Protein AF-A0A5Q0SML1-F1 (afdb_monomer_lite)

Structure (mmCIF, N/CA/C/O backbone):
data_AF-A0A5Q0SML1-F1
#
_entry.id   AF-A0A5Q0SML1-F1
#
loop_
_atom_site.group_PDB
_atom_site.id
_atom_site.type_symbol
_atom_site.label_atom_id
_atom_site.label_alt_id
_atom_site.label_comp_id
_atom_site.label_asym_id
_atom_site.label_entity_id
_atom_site.label_seq_id
_atom_site.pdbx_PDB_ins_code
_atom_site.Cartn_x
_atom_site.Cartn_y
_atom_site.Cartn_z
_atom_site.occupancy
_atom_site.B_iso_or_equiv
_atom_site.auth_seq_id
_atom_site.auth_comp_id
_atom_site.auth_asym_id
_atom_site.auth_atom_id
_atom_site.pdbx_PDB_model_num
ATOM 1 N N . MET A 1 1 ? -5.906 -7.314 19.105 1.00 57.91 1 MET A N 1
ATOM 2 C CA . MET A 1 1 ? -4.827 -7.014 18.139 1.00 57.91 1 MET A CA 1
ATOM 3 C C . MET A 1 1 ? -5.177 -5.725 17.417 1.00 57.91 1 MET A C 1
ATOM 5 O O . MET A 1 1 ? -6.292 -5.623 16.911 1.00 57.91 1 MET A O 1
ATOM 9 N N . ASN A 1 2 ? -4.273 -4.746 17.407 1.00 82.19 2 ASN A N 1
ATOM 10 C CA . ASN A 1 2 ? -4.518 -3.433 16.804 1.00 82.19 2 ASN A CA 1
ATOM 11 C C . ASN A 1 2 ? -4.403 -3.547 15.276 1.00 82.19 2 ASN A C 1
ATOM 13 O O . ASN A 1 2 ? -3.321 -3.402 14.715 1.00 82.19 2 ASN A O 1
ATOM 17 N N . ILE A 1 3 ? -5.519 -3.871 14.611 1.00 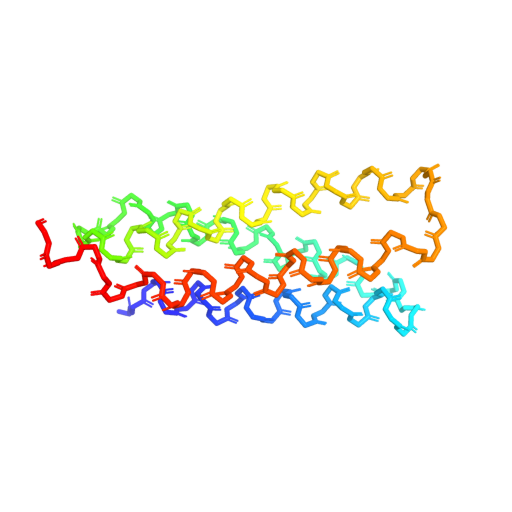82.00 3 ILE A N 1
ATOM 18 C CA . ILE A 1 3 ? -5.598 -4.112 13.155 1.00 82.00 3 ILE A CA 1
ATOM 19 C C . ILE A 1 3 ? -5.060 -2.919 12.353 1.00 82.00 3 ILE A C 1
ATOM 21 O O . ILE A 1 3 ? -4.392 -3.112 11.340 1.00 82.00 3 ILE A O 1
ATOM 25 N N . TRP A 1 4 ? -5.295 -1.694 12.827 1.00 77.94 4 TRP A N 1
ATOM 26 C CA . TRP A 1 4 ? -4.781 -0.477 12.198 1.00 77.94 4 TRP A CA 1
ATOM 27 C C . TRP A 1 4 ? -3.248 -0.403 12.209 1.00 77.94 4 TRP A C 1
ATOM 29 O O . TRP A 1 4 ? -2.651 0.007 11.216 1.00 77.94 4 TRP A O 1
ATOM 39 N N . LEU A 1 5 ? -2.607 -0.868 13.286 1.00 82.75 5 LEU A N 1
ATOM 40 C CA . LEU A 1 5 ? -1.152 -0.868 13.435 1.00 82.75 5 LEU A CA 1
ATOM 41 C C . LEU A 1 5 ? -0.510 -1.932 12.535 1.00 82.75 5 LEU A C 1
ATOM 43 O O . LEU A 1 5 ? 0.484 -1.663 11.864 1.00 82.75 5 LEU A O 1
ATOM 47 N N . ALA A 1 6 ? -1.129 -3.115 12.452 1.00 83.38 6 ALA A N 1
ATOM 48 C CA . ALA A 1 6 ? -0.727 -4.153 11.503 1.00 83.38 6 ALA A CA 1
ATOM 49 C C . ALA A 1 6 ? -0.858 -3.665 10.048 1.00 83.38 6 ALA A C 1
ATOM 51 O O . ALA A 1 6 ? 0.056 -3.853 9.248 1.00 83.38 6 ALA A O 1
ATOM 52 N N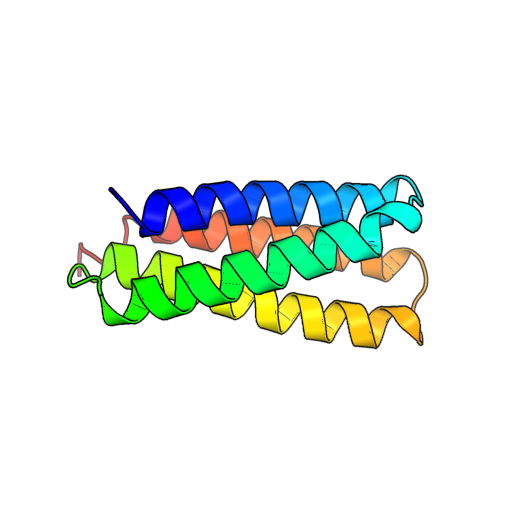 . GLY A 1 7 ? -1.955 -2.971 9.722 1.00 84.12 7 GLY A N 1
ATOM 53 C CA . GLY A 1 7 ? -2.153 -2.348 8.414 1.00 84.12 7 GLY A CA 1
ATOM 54 C C . GLY A 1 7 ? -1.082 -1.302 8.089 1.00 84.12 7 GLY A C 1
ATOM 55 O O . GLY A 1 7 ? -0.523 -1.321 6.997 1.00 84.12 7 GLY A O 1
ATOM 56 N N . ALA A 1 8 ? -0.740 -0.425 9.036 1.00 81.50 8 ALA A N 1
ATOM 57 C CA . ALA A 1 8 ? 0.329 0.557 8.855 1.00 81.50 8 ALA A CA 1
ATOM 58 C C . ALA A 1 8 ? 1.702 -0.105 8.626 1.00 81.50 8 ALA A C 1
ATOM 60 O O . ALA A 1 8 ? 2.425 0.283 7.710 1.00 81.50 8 ALA A O 1
ATOM 61 N N . GLY A 1 9 ? 2.038 -1.147 9.395 1.00 84.56 9 GLY A N 1
ATOM 62 C CA . GLY A 1 9 ? 3.289 -1.891 9.221 1.00 84.56 9 GLY A CA 1
ATOM 63 C C . GLY A 1 9 ? 3.402 -2.555 7.845 1.00 84.56 9 GLY A C 1
ATOM 64 O O . GLY A 1 9 ? 4.417 -2.415 7.162 1.00 84.56 9 GLY A O 1
ATOM 65 N N . ILE A 1 10 ? 2.336 -3.218 7.389 1.00 86.88 10 ILE A N 1
ATOM 66 C CA . ILE A 1 10 ? 2.303 -3.842 6.059 1.00 86.88 10 ILE A CA 1
ATOM 67 C C . ILE A 1 10 ? 2.361 -2.774 4.950 1.00 86.88 10 ILE A C 1
ATOM 69 O O . ILE A 1 10 ? 3.009 -2.995 3.930 1.00 86.88 10 ILE A O 1
ATOM 73 N N . ALA A 1 11 ? 1.771 -1.589 5.143 1.00 83.06 11 ALA A N 1
ATOM 74 C CA . ALA A 1 11 ? 1.859 -0.483 4.183 1.00 83.06 11 ALA A CA 1
ATOM 75 C C . ALA A 1 11 ? 3.291 0.061 4.008 1.00 83.06 11 ALA A C 1
ATOM 77 O O . ALA A 1 11 ? 3.690 0.433 2.897 1.00 83.06 11 ALA A O 1
ATOM 78 N N . ILE A 1 12 ? 4.089 0.066 5.080 1.00 84.44 12 ILE A N 1
ATOM 79 C CA . ILE A 1 12 ? 5.516 0.413 5.017 1.00 84.44 12 ILE A CA 1
ATOM 80 C C . ILE A 1 12 ? 6.273 -0.634 4.194 1.00 84.44 12 ILE A C 1
ATOM 82 O O . ILE A 1 12 ? 6.993 -0.267 3.264 1.00 84.44 12 ILE A O 1
ATOM 86 N N . LEU A 1 13 ? 6.058 -1.926 4.469 1.00 85.94 13 LEU A N 1
ATOM 87 C CA . LEU A 1 13 ? 6.654 -3.020 3.690 1.00 85.94 13 LEU A CA 1
ATOM 88 C C . LEU A 1 13 ? 6.258 -2.944 2.211 1.00 85.94 13 LEU A C 1
ATOM 90 O O . LEU A 1 13 ? 7.118 -3.041 1.339 1.00 85.94 13 LEU A O 1
ATOM 94 N N . GLN A 1 14 ? 4.980 -2.687 1.925 1.00 86.25 14 GLN A N 1
ATOM 95 C CA . GLN A 1 14 ? 4.479 -2.493 0.567 1.00 86.25 14 GLN A CA 1
ATOM 96 C C . GLN A 1 14 ? 5.244 -1.376 -0.149 1.00 86.25 14 GLN A C 1
ATOM 98 O O . GLN A 1 14 ? 5.672 -1.541 -1.290 1.00 86.25 14 GLN A O 1
ATOM 103 N N . THR A 1 15 ? 5.457 -0.244 0.525 1.00 83.12 15 THR A N 1
ATOM 104 C CA . THR A 1 15 ? 6.179 0.900 -0.046 1.00 83.12 15 THR A CA 1
ATOM 105 C C . THR A 1 15 ? 7.657 0.587 -0.276 1.00 83.12 15 THR A C 1
ATOM 107 O O . THR A 1 15 ? 8.183 0.915 -1.338 1.00 83.12 15 THR A O 1
ATOM 110 N N . LEU A 1 16 ? 8.315 -0.089 0.669 1.00 84.00 16 LEU A N 1
ATOM 111 C CA . LEU A 1 16 ? 9.706 -0.528 0.535 1.00 84.00 16 LEU A CA 1
ATOM 112 C C . LEU A 1 16 ? 9.895 -1.453 -0.671 1.00 84.00 16 LEU A C 1
ATOM 114 O O . LEU A 1 16 ? 10.767 -1.200 -1.496 1.00 84.00 16 LEU A O 1
ATOM 118 N N . ILE A 1 17 ? 9.049 -2.476 -0.814 1.00 85.31 17 ILE A N 1
ATOM 119 C CA . ILE A 1 17 ? 9.121 -3.417 -1.940 1.00 85.31 17 ILE A CA 1
ATOM 120 C C . ILE A 1 17 ? 8.889 -2.682 -3.267 1.00 85.31 17 ILE A C 1
ATOM 122 O O . ILE A 1 17 ? 9.634 -2.894 -4.222 1.00 85.31 17 ILE A O 1
ATOM 126 N N . GLY A 1 18 ? 7.900 -1.782 -3.321 1.00 81.75 18 GLY A N 1
ATOM 127 C CA . GLY A 1 18 ? 7.624 -0.979 -4.517 1.00 81.75 18 GLY A CA 1
ATOM 128 C C . GLY A 1 18 ? 8.816 -0.111 -4.921 1.00 81.75 18 GLY A C 1
ATOM 129 O O . GLY A 1 18 ? 9.179 -0.065 -6.094 1.00 81.75 18 GLY A O 1
ATOM 130 N N . ASN A 1 19 ? 9.480 0.512 -3.946 1.00 80.38 19 ASN A N 1
ATOM 131 C CA . ASN A 1 19 ? 10.706 1.265 -4.191 1.00 80.38 19 ASN A CA 1
ATOM 132 C C . ASN A 1 19 ? 11.827 0.359 -4.710 1.00 80.38 19 ASN A C 1
ATOM 134 O O . ASN A 1 19 ? 12.504 0.734 -5.662 1.00 80.38 19 ASN A O 1
ATOM 138 N N . ILE A 1 20 ? 12.008 -0.838 -4.142 1.00 79.88 20 ILE A N 1
ATOM 139 C CA . ILE A 1 20 ? 13.051 -1.767 -4.595 1.00 79.88 20 ILE A CA 1
ATOM 140 C C . ILE A 1 20 ? 12.856 -2.135 -6.070 1.00 79.88 20 ILE A C 1
ATOM 142 O O . ILE A 1 20 ? 13.804 -2.057 -6.847 1.00 79.88 20 ILE A O 1
ATOM 146 N N . ILE A 1 21 ? 11.625 -2.471 -6.468 1.00 80.31 21 ILE A N 1
ATOM 147 C CA . ILE A 1 21 ? 11.296 -2.828 -7.856 1.00 80.31 21 ILE A CA 1
ATOM 148 C C . ILE A 1 21 ? 11.686 -1.700 -8.812 1.00 80.31 21 ILE A C 1
ATOM 150 O O . ILE A 1 21 ? 12.313 -1.956 -9.837 1.00 80.31 21 ILE A O 1
ATOM 154 N N . VAL A 1 22 ? 11.332 -0.464 -8.458 1.00 75.56 22 VAL A N 1
ATOM 155 C CA . VAL A 1 22 ? 11.517 0.707 -9.317 1.00 75.56 22 VAL A CA 1
ATOM 156 C C . VAL A 1 22 ? 12.980 1.162 -9.365 1.00 75.56 22 VAL A C 1
ATOM 158 O O . VAL A 1 22 ? 13.498 1.423 -10.446 1.00 75.56 22 VAL A O 1
ATOM 161 N N . PHE A 1 23 ? 13.665 1.258 -8.223 1.00 76.69 23 PHE A N 1
ATOM 162 C CA . PHE A 1 23 ? 15.027 1.804 -8.153 1.00 76.69 23 PHE A CA 1
ATOM 163 C C . PHE A 1 23 ? 16.121 0.796 -8.488 1.00 76.69 23 PHE A C 1
ATOM 165 O O . PHE A 1 23 ? 17.128 1.168 -9.083 1.00 76.69 23 PH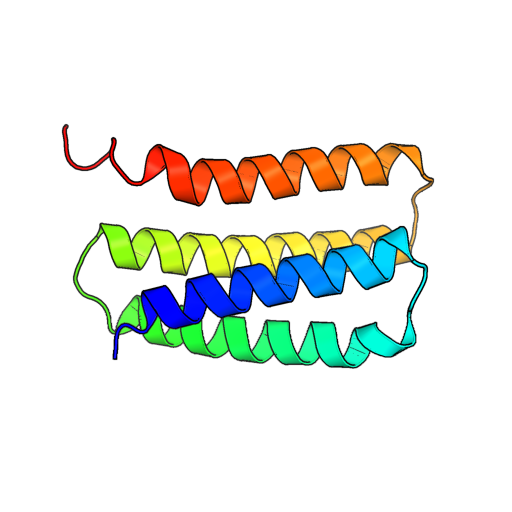E A O 1
ATOM 172 N N . TYR A 1 24 ? 15.942 -0.465 -8.096 1.00 78.25 24 TYR A N 1
ATOM 173 C CA . TYR A 1 24 ? 16.936 -1.517 -8.313 1.00 78.25 24 TYR A CA 1
ATOM 174 C C . TYR A 1 24 ? 16.602 -2.388 -9.527 1.00 78.25 24 TYR A C 1
ATOM 176 O O . TYR A 1 24 ? 17.270 -3.394 -9.751 1.00 78.25 24 TYR A O 1
ATOM 184 N N . ASN A 1 25 ? 15.580 -2.004 -10.305 1.00 77.62 25 ASN A N 1
ATOM 185 C CA . ASN A 1 25 ? 15.106 -2.708 -11.495 1.00 77.62 25 ASN A CA 1
ATOM 186 C C . ASN A 1 25 ? 14.962 -4.220 -11.257 1.00 77.62 25 ASN A C 1
ATOM 188 O O . ASN A 1 25 ? 15.574 -5.042 -11.941 1.00 77.62 25 ASN A O 1
ATOM 192 N N . TYR A 1 26 ? 14.178 -4.580 -10.238 1.00 82.44 26 TYR A N 1
ATOM 193 C CA . TYR A 1 26 ? 14.041 -5.959 -9.764 1.00 82.44 26 TYR A CA 1
ATOM 194 C C . TYR A 1 26 ? 12.619 -6.497 -10.026 1.00 82.44 26 TYR A C 1
ATOM 196 O O . TYR A 1 26 ? 11.824 -6.660 -9.094 1.00 82.44 26 TYR A O 1
ATOM 204 N N . PRO A 1 27 ? 12.247 -6.753 -11.298 1.00 80.25 27 PRO A N 1
ATOM 205 C CA . PRO A 1 27 ? 10.868 -7.047 -11.697 1.00 80.25 27 PRO A CA 1
ATOM 206 C C . PRO A 1 27 ? 10.332 -8.374 -11.146 1.00 80.25 27 PRO A C 1
ATOM 208 O O . PRO A 1 27 ? 9.121 -8.546 -11.037 1.00 80.25 27 PRO A O 1
ATOM 211 N N . SER A 1 28 ? 11.202 -9.302 -10.739 1.00 83.75 28 SER A N 1
ATOM 212 C CA . SER A 1 28 ? 10.806 -10.576 -10.121 1.00 83.75 28 SER A CA 1
ATOM 213 C C . SER A 1 28 ? 10.047 -10.401 -8.798 1.00 83.75 28 SER A C 1
ATOM 215 O O . SER A 1 28 ? 9.256 -11.267 -8.427 1.00 83.75 28 SER A O 1
ATOM 217 N N . LEU A 1 29 ? 10.211 -9.263 -8.110 1.00 87.50 29 LEU A N 1
ATOM 218 C CA . LEU A 1 29 ? 9.467 -8.937 -6.888 1.00 87.50 29 LEU A CA 1
ATOM 219 C C . LEU A 1 29 ? 8.061 -8.379 -7.159 1.00 87.50 29 LEU A C 1
ATOM 221 O O . LEU A 1 29 ? 7.296 -8.196 -6.213 1.00 87.50 29 LEU A O 1
ATOM 225 N N . LEU A 1 30 ? 7.686 -8.131 -8.420 1.00 83.81 30 LEU A N 1
ATOM 226 C CA . LEU A 1 30 ? 6.387 -7.550 -8.772 1.00 83.81 30 LEU A CA 1
ATOM 227 C C . LEU A 1 30 ? 5.217 -8.418 -8.295 1.00 83.81 30 LEU A C 1
ATOM 229 O O . LEU A 1 30 ? 4.257 -7.893 -7.735 1.00 83.81 30 LEU A O 1
ATOM 233 N N . LEU A 1 31 ? 5.314 -9.742 -8.451 1.00 84.00 31 LEU A N 1
ATOM 234 C CA . LEU A 1 31 ? 4.270 -10.661 -7.988 1.00 84.00 31 LEU A CA 1
ATOM 235 C C . LEU A 1 31 ? 4.091 -10.576 -6.467 1.00 84.00 31 LEU A C 1
ATOM 237 O O . LEU A 1 31 ? 2.966 -10.469 -5.980 1.00 84.00 31 LEU A O 1
ATOM 241 N N . LEU A 1 32 ? 5.200 -10.558 -5.720 1.00 88.38 32 LEU A N 1
ATOM 242 C CA . LEU A 1 32 ? 5.181 -10.398 -4.266 1.00 88.38 32 LEU A CA 1
ATOM 243 C C . LEU A 1 32 ? 4.564 -9.051 -3.868 1.00 88.38 32 LEU A C 1
ATOM 245 O O . LEU A 1 32 ? 3.729 -8.997 -2.970 1.00 88.38 32 LEU A O 1
ATOM 249 N N . HIS A 1 33 ? 4.928 -7.974 -4.562 1.00 88.19 33 HIS A N 1
ATOM 250 C CA . HIS A 1 33 ? 4.389 -6.639 -4.321 1.00 88.19 33 HIS A CA 1
ATOM 251 C C . HIS A 1 33 ? 2.875 -6.564 -4.541 1.00 88.19 33 HIS A C 1
ATOM 253 O O . HIS A 1 33 ? 2.170 -5.943 -3.749 1.00 88.19 33 HIS A O 1
ATOM 259 N N . VAL A 1 34 ? 2.353 -7.216 -5.582 1.00 86.94 34 VAL A N 1
ATOM 260 C CA . VAL A 1 34 ? 0.906 -7.280 -5.837 1.00 86.94 34 VAL A CA 1
ATOM 261 C C . VAL A 1 34 ? 0.196 -8.104 -4.762 1.00 86.94 34 VAL A C 1
ATOM 263 O O . VAL A 1 34 ? -0.839 -7.679 -4.252 1.00 86.94 34 VAL A O 1
ATOM 266 N N . LEU A 1 35 ? 0.764 -9.244 -4.358 1.00 89.81 35 LEU A N 1
ATOM 267 C CA . LEU A 1 35 ? 0.191 -10.081 -3.299 1.00 89.81 35 LEU A CA 1
ATOM 268 C C . LEU A 1 35 ? 0.104 -9.335 -1.963 1.00 89.81 35 LEU A C 1
ATOM 270 O O . LEU A 1 35 ? -0.949 -9.340 -1.323 1.00 89.81 35 LEU A O 1
ATOM 274 N N . VAL A 1 36 ? 1.174 -8.643 -1.565 1.00 90.31 36 VAL A N 1
ATOM 275 C CA . VAL A 1 36 ? 1.180 -7.828 -0.342 1.00 90.31 36 VAL A CA 1
ATOM 276 C C . VAL A 1 36 ? 0.166 -6.680 -0.447 1.00 90.31 36 VAL A C 1
ATOM 278 O O . VAL A 1 36 ? -0.531 -6.412 0.532 1.00 90.31 36 VAL A O 1
ATOM 281 N N . ALA A 1 37 ? -0.015 -6.072 -1.629 1.00 87.94 37 ALA A N 1
ATOM 282 C CA . ALA A 1 37 ? -1.041 -5.048 -1.859 1.00 87.94 37 ALA A CA 1
ATOM 283 C C . ALA A 1 37 ? -2.463 -5.572 -1.612 1.00 87.94 37 ALA A C 1
ATOM 285 O O . ALA A 1 37 ? -3.259 -4.907 -0.953 1.00 87.94 37 ALA A O 1
ATOM 286 N N . ILE A 1 38 ? -2.778 -6.765 -2.130 1.00 90.06 38 ILE A N 1
ATOM 287 C CA . ILE A 1 38 ? -4.099 -7.395 -1.994 1.00 90.06 38 ILE A CA 1
ATOM 288 C C . ILE A 1 38 ? -4.380 -7.727 -0.528 1.00 90.06 38 ILE A C 1
ATOM 290 O O . ILE A 1 38 ? -5.455 -7.414 -0.016 1.00 90.06 38 ILE A O 1
ATOM 294 N N . VAL A 1 39 ? -3.403 -8.316 0.169 1.00 91.56 39 VAL A N 1
ATOM 295 C CA . VAL A 1 39 ? -3.521 -8.634 1.600 1.00 91.56 39 VAL A CA 1
ATOM 296 C C . VAL A 1 39 ? -3.719 -7.360 2.418 1.00 91.56 39 VAL A C 1
ATOM 298 O O . VAL A 1 39 ? -4.607 -7.299 3.269 1.00 91.56 39 VAL A O 1
ATOM 301 N N . LEU A 1 40 ? -2.932 -6.320 2.139 1.00 90.44 40 LEU A N 1
ATOM 302 C CA . LEU A 1 40 ? -3.056 -5.032 2.805 1.00 90.44 40 LEU A CA 1
ATOM 303 C C . LEU A 1 40 ? -4.431 -4.404 2.560 1.00 90.44 40 LEU A C 1
ATOM 305 O O . LEU A 1 40 ? -5.045 -3.917 3.509 1.00 90.44 40 LEU A O 1
ATOM 309 N N . LEU A 1 41 ? -4.935 -4.436 1.324 1.00 90.62 41 LEU A N 1
ATOM 310 C CA . LEU A 1 41 ? -6.261 -3.927 0.985 1.00 90.62 41 LEU A CA 1
ATOM 311 C C . 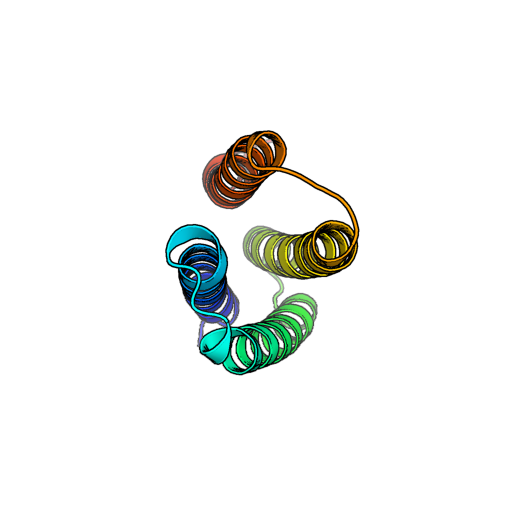LEU A 1 41 ? -7.347 -4.677 1.765 1.00 90.62 41 LEU A C 1
ATOM 313 O O . LEU A 1 41 ? -8.166 -4.046 2.421 1.00 90.62 41 LEU A O 1
ATOM 317 N N . ALA A 1 42 ? -7.299 -6.010 1.798 1.00 90.88 42 ALA A N 1
ATOM 318 C CA . ALA A 1 42 ? -8.258 -6.817 2.550 1.00 90.88 42 ALA A CA 1
ATOM 319 C C . ALA A 1 42 ? -8.246 -6.494 4.056 1.00 90.88 42 ALA A C 1
ATOM 321 O O . ALA A 1 42 ? -9.301 -6.263 4.651 1.00 90.88 42 ALA A O 1
ATOM 322 N N . ILE A 1 43 ? -7.060 -6.421 4.673 1.00 90.38 43 ILE A N 1
ATOM 323 C CA . ILE A 1 43 ? -6.910 -6.109 6.103 1.00 90.38 43 ILE A CA 1
ATOM 324 C C . ILE A 1 43 ? -7.394 -4.690 6.403 1.00 90.38 43 ILE A C 1
ATOM 326 O O . ILE A 1 43 ? -8.080 -4.471 7.403 1.00 90.38 43 ILE A O 1
ATOM 330 N N . THR A 1 44 ? -7.042 -3.722 5.557 1.00 89.25 44 THR A N 1
ATOM 331 C CA . THR A 1 44 ? -7.379 -2.315 5.791 1.00 89.25 44 THR A CA 1
ATOM 332 C C . THR A 1 44 ? -8.855 -2.027 5.551 1.00 89.25 44 THR A C 1
ATOM 334 O O . THR A 1 44 ? -9.465 -1.339 6.369 1.00 89.25 44 THR A O 1
ATOM 337 N N . SER A 1 45 ? -9.463 -2.628 4.524 1.00 90.94 45 SER A N 1
ATOM 338 C CA . SER A 1 45 ? -10.910 -2.592 4.301 1.00 90.94 45 SER A CA 1
ATOM 339 C C . SER A 1 45 ? -11.671 -3.258 5.444 1.00 90.94 45 SER A C 1
ATOM 341 O O . SER A 1 45 ? -12.593 -2.655 5.986 1.00 90.94 45 SER A O 1
ATOM 343 N N . TYR A 1 46 ? -11.261 -4.453 5.882 1.00 92.12 46 TYR A N 1
ATOM 344 C CA . TYR A 1 46 ? -11.881 -5.116 7.031 1.00 92.12 46 TYR A CA 1
ATOM 345 C C . TYR A 1 46 ? -11.755 -4.274 8.307 1.00 92.12 46 TYR A C 1
ATOM 347 O O . TYR A 1 46 ? -12.742 -4.037 9.003 1.00 92.12 46 TYR A O 1
ATOM 355 N N . GLY A 1 47 ? -10.552 -3.768 8.593 1.00 88.88 47 GLY A N 1
ATOM 356 C CA . GLY A 1 47 ? -10.294 -2.910 9.742 1.00 88.88 47 GLY A CA 1
ATOM 357 C C . GLY A 1 47 ? -11.158 -1.651 9.736 1.00 88.88 47 GLY A C 1
ATOM 358 O O . GLY A 1 47 ? -11.689 -1.279 10.779 1.00 88.88 47 GLY A O 1
ATOM 359 N N . TYR A 1 48 ? -11.351 -1.021 8.575 1.00 88.06 48 TYR A N 1
ATOM 360 C CA . TYR A 1 48 ? -12.101 0.228 8.456 1.00 88.06 48 TYR A CA 1
ATOM 361 C C . TYR A 1 48 ? -13.541 0.097 8.979 1.00 88.06 48 TYR A C 1
ATOM 363 O O . TYR A 1 48 ? -14.028 0.977 9.691 1.00 88.06 48 TYR A O 1
ATOM 371 N N . PHE A 1 49 ? -14.201 -1.031 8.697 1.00 89.75 49 PHE A N 1
ATOM 372 C CA . PHE A 1 49 ? -15.554 -1.310 9.189 1.00 89.75 49 PHE A CA 1
ATOM 373 C C . PHE A 1 49 ? -15.595 -1.756 10.658 1.00 89.75 49 PHE A C 1
ATOM 375 O O . PHE A 1 49 ? -16.609 -1.579 11.330 1.00 89.75 49 PHE A O 1
ATOM 382 N N . LYS A 1 50 ? -14.505 -2.336 11.170 1.00 89.75 50 LYS A N 1
ATOM 383 C CA . LYS A 1 50 ? -14.440 -2.940 12.513 1.00 89.75 50 LYS A CA 1
ATOM 384 C C . LYS A 1 50 ? -14.084 -1.940 13.608 1.00 89.75 50 LYS A C 1
ATOM 386 O O . LYS A 1 50 ? -14.444 -2.124 14.771 1.00 89.75 50 LYS A O 1
ATOM 391 N N . VAL A 1 51 ? -13.330 -0.916 13.244 1.00 88.00 51 VAL A N 1
ATOM 392 C CA . VAL A 1 51 ? -12.773 0.063 14.166 1.00 88.00 51 VAL A CA 1
ATOM 393 C C . VAL A 1 51 ? -13.789 1.168 14.455 1.00 88.00 51 VAL A C 1
ATOM 395 O O . VAL A 1 51 ? -14.534 1.576 13.570 1.00 88.00 51 VAL A O 1
ATOM 398 N N . LYS A 1 52 ? -13.840 1.658 15.699 1.00 86.62 52 LYS A N 1
ATOM 399 C CA . LYS A 1 52 ? -14.770 2.726 16.115 1.00 86.62 52 LYS A CA 1
ATOM 400 C C . LYS A 1 52 ? -14.097 4.088 16.269 1.00 86.62 52 LYS A C 1
ATOM 402 O O . LYS A 1 52 ? -14.766 5.101 16.094 1.00 86.62 52 LYS A O 1
ATOM 407 N N . LEU A 1 53 ? -12.798 4.108 16.569 1.00 86.69 53 LEU A N 1
ATOM 408 C CA . LEU A 1 53 ? -12.054 5.344 16.783 1.00 86.69 53 LEU A CA 1
ATOM 409 C C . LEU A 1 53 ? -11.835 6.088 15.454 1.00 86.69 53 LEU A C 1
ATOM 411 O O . LEU A 1 53 ? -11.430 5.464 14.466 1.00 86.69 53 LEU A O 1
ATOM 415 N N . PRO A 1 54 ? -12.081 7.409 15.412 1.00 81.88 54 PRO A N 1
ATOM 416 C CA . PRO A 1 54 ? -11.978 8.196 14.185 1.00 81.88 54 PRO A CA 1
ATOM 417 C C . PRO A 1 54 ? -10.548 8.221 13.630 1.00 81.88 54 PRO A C 1
ATOM 419 O O . PRO A 1 54 ? -10.361 8.060 12.424 1.00 81.88 54 PRO A O 1
ATOM 422 N N . VAL A 1 55 ? -9.538 8.327 14.497 1.00 79.44 55 VAL A N 1
ATOM 423 C CA . VAL A 1 55 ? -8.115 8.325 14.116 1.00 79.44 55 VAL A CA 1
ATOM 424 C C . VAL A 1 55 ? -7.731 7.039 13.388 1.00 79.44 55 VAL A C 1
ATOM 426 O O . VAL A 1 55 ? -7.198 7.064 12.280 1.00 79.44 55 VAL A O 1
ATOM 429 N N . GLU A 1 56 ? -8.067 5.893 13.973 1.00 83.94 56 GLU A N 1
ATOM 430 C CA . GLU A 1 56 ? -7.737 4.591 13.401 1.00 83.94 56 GLU A CA 1
ATOM 431 C C . GLU A 1 56 ? -8.459 4.357 12.058 1.00 83.94 56 GLU A C 1
ATOM 433 O O . GLU A 1 56 ? -7.864 3.828 11.115 1.00 83.94 56 GLU A O 1
ATOM 438 N N . LYS A 1 57 ? -9.714 4.816 11.917 1.00 83.25 57 LYS A N 1
ATOM 439 C CA . LYS A 1 57 ? -10.435 4.791 10.632 1.00 83.25 57 LYS A CA 1
ATOM 440 C C . LYS A 1 57 ? -9.746 5.629 9.559 1.00 83.25 57 LYS A C 1
ATOM 442 O O . LYS A 1 57 ? -9.702 5.201 8.407 1.00 83.25 57 LYS A O 1
ATOM 447 N N . ARG A 1 58 ? -9.210 6.802 9.912 1.00 82.31 58 ARG A N 1
ATOM 448 C CA . ARG A 1 58 ? -8.488 7.674 8.970 1.00 82.31 58 ARG A CA 1
ATOM 449 C C . ARG A 1 58 ? -7.205 7.020 8.473 1.00 82.31 58 ARG A C 1
ATOM 451 O O . ARG A 1 58 ? -6.988 7.001 7.267 1.00 82.31 58 ARG A O 1
ATOM 458 N N . ILE A 1 59 ? -6.420 6.409 9.363 1.00 82.94 59 ILE A N 1
ATOM 459 C CA . ILE A 1 59 ? -5.201 5.668 8.989 1.00 82.94 59 ILE A CA 1
ATOM 460 C C . ILE A 1 59 ? -5.539 4.560 7.983 1.00 82.94 59 ILE A C 1
ATOM 462 O O . ILE A 1 59 ? -4.896 4.433 6.939 1.00 82.94 59 ILE A O 1
ATOM 466 N N . LEU A 1 60 ? -6.586 3.783 8.268 1.00 85.44 60 LEU A N 1
ATOM 467 C CA . LEU A 1 60 ? -7.034 2.691 7.407 1.00 85.44 60 LEU A CA 1
ATOM 468 C C . LEU A 1 60 ? -7.565 3.186 6.055 1.00 85.44 60 LEU A C 1
ATOM 470 O O . LEU A 1 60 ? -7.196 2.626 5.024 1.00 85.44 60 LEU A O 1
ATOM 474 N N . ALA A 1 61 ? -8.355 4.262 6.038 1.00 83.81 61 ALA A N 1
ATOM 475 C CA . ALA A 1 61 ? -8.808 4.903 4.805 1.00 83.81 61 ALA A CA 1
ATOM 476 C C . ALA A 1 61 ? -7.637 5.444 3.969 1.00 83.81 61 ALA A C 1
ATOM 478 O O . ALA A 1 61 ? -7.619 5.269 2.752 1.00 83.81 61 ALA A O 1
ATOM 479 N N . GLY A 1 62 ? -6.634 6.041 4.617 1.00 80.75 62 GLY A N 1
ATOM 480 C CA . GLY A 1 62 ? -5.414 6.508 3.965 1.00 80.75 62 GLY A CA 1
ATOM 481 C C . GLY A 1 62 ? -4.632 5.367 3.313 1.00 80.75 62 GLY A C 1
ATOM 482 O O . GLY A 1 62 ? -4.198 5.502 2.171 1.00 80.75 62 GLY A O 1
ATOM 483 N N . ASN A 1 63 ? -4.528 4.210 3.976 1.00 85.19 63 ASN A N 1
ATOM 484 C CA . ASN A 1 63 ? -3.892 3.027 3.390 1.00 85.19 63 ASN A CA 1
ATOM 485 C C . ASN A 1 63 ? -4.660 2.502 2.167 1.00 85.19 63 ASN A C 1
ATOM 487 O O . ASN A 1 63 ? -4.036 2.202 1.151 1.00 85.19 63 ASN A O 1
ATOM 491 N N . ILE A 1 64 ? -5.995 2.443 2.228 1.00 86.00 64 ILE A N 1
ATOM 492 C CA . ILE A 1 64 ? -6.836 2.061 1.080 1.00 86.00 64 ILE A CA 1
ATOM 493 C C . ILE A 1 64 ? -6.603 3.029 -0.087 1.00 86.00 64 ILE A C 1
ATOM 495 O O . ILE A 1 64 ? -6.310 2.596 -1.202 1.00 86.00 64 ILE A O 1
ATOM 499 N N . GLY A 1 65 ? -6.671 4.338 0.174 1.00 81.31 65 GLY A N 1
ATOM 500 C CA . GLY A 1 65 ? -6.440 5.372 -0.835 1.00 81.31 65 GLY A CA 1
ATOM 501 C C . GLY A 1 65 ? -5.052 5.271 -1.467 1.00 81.31 65 GLY A C 1
ATOM 502 O O . GLY A 1 65 ? -4.925 5.326 -2.689 1.00 81.31 65 GLY A O 1
ATOM 503 N N . LEU A 1 66 ? -4.016 5.040 -0.655 1.00 80.44 66 LEU A N 1
ATOM 504 C CA . LEU A 1 66 ? -2.649 4.858 -1.130 1.00 80.44 66 LEU A CA 1
ATOM 505 C C . LEU A 1 66 ? -2.539 3.653 -2.071 1.00 80.44 66 LEU A C 1
ATOM 507 O O . LEU A 1 66 ? -1.934 3.777 -3.133 1.00 80.44 66 LEU A O 1
ATOM 511 N N . ILE A 1 67 ? -3.125 2.501 -1.728 1.00 84.00 67 ILE A N 1
ATOM 512 C CA . ILE A 1 67 ? -3.089 1.298 -2.580 1.00 84.00 67 ILE A CA 1
ATOM 513 C C . ILE A 1 67 ? -3.773 1.567 -3.922 1.00 84.00 67 ILE A C 1
ATOM 515 O O . ILE A 1 67 ? -3.192 1.279 -4.965 1.00 84.00 67 ILE A O 1
ATOM 519 N N . VAL A 1 68 ? -4.964 2.171 -3.910 1.00 81.50 68 VAL A N 1
ATOM 520 C CA . VAL A 1 68 ? -5.736 2.451 -5.132 1.00 81.50 68 VAL A CA 1
ATOM 521 C C . VAL A 1 68 ? -4.993 3.419 -6.050 1.00 81.50 68 VAL A C 1
ATOM 523 O O . VAL A 1 68 ? -4.800 3.124 -7.229 1.00 81.50 68 VAL A O 1
ATOM 526 N N . ILE A 1 69 ? -4.519 4.547 -5.511 1.00 78.62 69 ILE A N 1
ATOM 527 C CA . ILE A 1 69 ? -3.780 5.553 -6.288 1.00 78.62 69 ILE A CA 1
ATOM 528 C C . ILE A 1 69 ? -2.519 4.935 -6.891 1.00 78.62 69 ILE A C 1
ATOM 530 O O . ILE A 1 69 ? -2.151 5.237 -8.021 1.00 78.62 69 ILE A O 1
ATOM 534 N N . THR A 1 70 ? -1.853 4.048 -6.160 1.00 75.94 70 THR A N 1
ATOM 535 C CA . THR A 1 70 ? -0.543 3.533 -6.572 1.00 75.94 70 THR A CA 1
ATOM 536 C C . THR A 1 70 ? -0.647 2.362 -7.522 1.00 75.94 70 THR A C 1
ATOM 538 O O . THR A 1 70 ? 0.184 2.254 -8.417 1.00 75.94 70 THR A O 1
ATOM 541 N N . GLY A 1 71 ? -1.717 1.572 -7.422 1.00 74.75 71 GLY A N 1
ATOM 542 C CA . GLY A 1 71 ? -2.118 0.644 -8.473 1.00 74.75 71 GLY A CA 1
ATOM 543 C C . GLY A 1 71 ? -2.463 1.374 -9.774 1.00 74.75 71 GLY A C 1
ATOM 544 O O . GLY A 1 71 ? -1.951 1.006 -10.829 1.00 74.75 71 GLY A O 1
ATOM 545 N N . ALA A 1 72 ? -3.253 2.453 -9.700 1.00 73.88 72 ALA A N 1
ATOM 546 C CA . ALA A 1 72 ? -3.600 3.261 -10.871 1.00 73.88 72 ALA A CA 1
ATOM 547 C C . ALA A 1 72 ? -2.363 3.911 -11.511 1.00 73.88 72 ALA A C 1
ATOM 549 O O . ALA A 1 72 ? -2.177 3.833 -12.723 1.00 73.88 72 ALA A O 1
ATOM 550 N N . LEU A 1 73 ? -1.477 4.500 -10.702 1.00 70.62 73 LEU A N 1
ATOM 551 C CA . LEU A 1 73 ? -0.215 5.058 -11.186 1.00 70.62 73 LEU A CA 1
ATOM 552 C C . LEU A 1 73 ? 0.691 3.969 -11.768 1.00 70.62 73 LEU A C 1
ATOM 554 O O . LEU A 1 73 ? 1.232 4.171 -12.845 1.00 70.62 73 LEU A O 1
ATOM 558 N N . GLY A 1 74 ? 0.811 2.805 -11.125 1.00 69.69 74 GLY A N 1
ATOM 559 C CA . GLY A 1 74 ? 1.581 1.675 -11.651 1.00 69.69 74 GLY A CA 1
ATOM 560 C C . GLY A 1 74 ? 1.116 1.240 -13.044 1.00 69.69 74 GLY A C 1
ATOM 561 O O . GLY A 1 74 ? 1.947 1.057 -13.929 1.00 69.69 74 GLY A O 1
ATOM 562 N N . TYR A 1 75 ? -0.200 1.168 -13.264 1.00 67.56 75 TYR A N 1
ATOM 563 C CA . TYR A 1 75 ? -0.788 0.879 -14.576 1.00 67.56 75 TYR A CA 1
ATOM 564 C C . TYR A 1 75 ? -0.486 1.962 -15.625 1.00 67.56 75 TYR A C 1
ATOM 566 O O . TYR A 1 75 ? -0.198 1.651 -16.776 1.00 67.56 75 TYR A O 1
ATOM 574 N N . LEU A 1 76 ? -0.517 3.241 -15.240 1.00 64.94 76 LEU A N 1
ATOM 575 C CA . LEU A 1 76 ? -0.159 4.338 -16.147 1.00 64.94 76 LEU A CA 1
ATOM 576 C C . LEU A 1 76 ? 1.347 4.355 -16.471 1.00 64.94 76 LEU A C 1
ATOM 578 O O . LEU A 1 76 ? 1.745 4.747 -17.569 1.00 64.94 76 LEU A O 1
ATOM 582 N N . TYR A 1 77 ? 2.192 3.919 -15.533 1.00 63.16 77 TYR A N 1
ATOM 583 C CA . TYR A 1 77 ? 3.648 3.902 -15.685 1.00 63.16 77 TYR A CA 1
ATOM 584 C C . TYR A 1 77 ? 4.165 2.794 -16.598 1.00 63.16 77 TYR A C 1
ATOM 586 O O . TYR A 1 77 ? 5.171 3.007 -17.271 1.00 63.16 77 TYR A O 1
ATOM 594 N N . THR A 1 78 ? 3.496 1.642 -16.669 1.00 60.59 78 THR A N 1
ATOM 595 C CA . THR A 1 78 ? 3.902 0.548 -17.568 1.00 60.59 78 THR A CA 1
ATOM 596 C C . THR A 1 78 ? 3.727 0.886 -19.051 1.00 60.59 78 THR A C 1
ATOM 598 O O . THR A 1 78 ? 4.227 0.143 -19.891 1.00 60.59 78 THR A O 1
ATOM 601 N N . GLY A 1 79 ? 3.065 2.002 -19.387 1.00 50.31 79 GLY A N 1
ATOM 602 C CA . GLY A 1 79 ? 2.802 2.393 -20.770 1.00 50.31 79 GLY A CA 1
ATOM 603 C C . GLY A 1 79 ? 3.627 3.551 -21.344 1.00 50.31 79 GLY A C 1
ATOM 604 O O . GLY A 1 79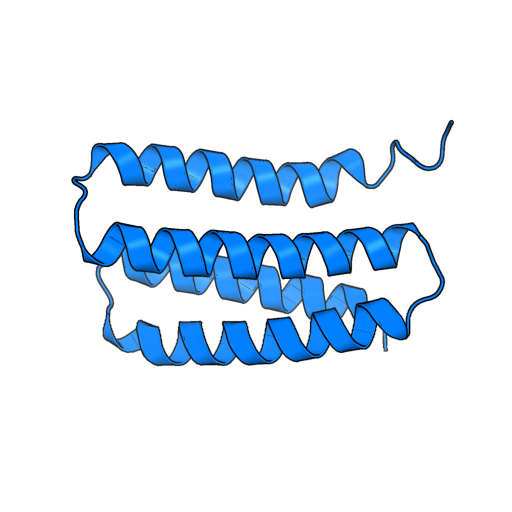 ? 3.768 3.583 -22.563 1.00 50.31 79 GLY A O 1
ATOM 605 N N . VAL A 1 80 ? 4.097 4.543 -20.558 1.00 48.72 80 VAL A N 1
ATOM 606 C CA . VAL A 1 80 ? 4.322 5.884 -21.171 1.00 48.72 80 VAL A CA 1
ATOM 607 C C . VAL A 1 80 ? 5.513 6.753 -20.682 1.00 48.72 80 VAL A C 1
ATOM 609 O O . VAL A 1 80 ? 5.877 7.661 -21.424 1.00 48.72 80 VAL A O 1
ATOM 612 N N . PHE A 1 81 ? 6.185 6.565 -19.529 1.00 47.62 81 PHE A N 1
ATOM 613 C CA . PHE A 1 81 ? 6.996 7.684 -18.968 1.00 47.62 81 PHE A CA 1
ATOM 614 C C . PHE A 1 81 ? 8.460 7.430 -18.542 1.00 47.62 81 PHE A C 1
ATOM 616 O O . PHE A 1 81 ? 8.777 6.505 -17.800 1.00 47.62 81 PHE A O 1
ATOM 623 N N . SER A 1 82 ? 9.333 8.363 -18.961 1.00 48.25 82 SER A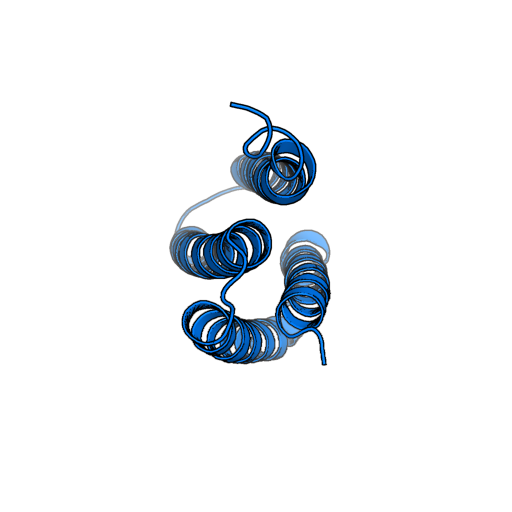 N 1
ATOM 624 C CA . SER A 1 82 ? 10.771 8.489 -18.657 1.00 48.25 82 SER A CA 1
ATOM 625 C C . SER A 1 82 ? 11.093 9.018 -17.241 1.00 48.25 82 SER A C 1
ATOM 627 O O . SER A 1 82 ? 10.277 9.673 -16.589 1.00 48.25 82 SER A O 1
ATOM 629 N N . CYS A 1 83 ? 12.344 8.787 -16.814 1.00 48.78 83 CYS A N 1
ATOM 630 C CA . CYS A 1 83 ? 12.992 9.035 -15.506 1.00 48.78 83 CYS A CA 1
ATOM 631 C C . CYS A 1 83 ? 12.565 10.269 -14.668 1.00 48.78 83 CYS A C 1
ATOM 633 O O . CYS A 1 83 ? 12.597 10.207 -13.440 1.00 48.78 83 CYS A O 1
ATOM 635 N N . SER A 1 84 ? 12.153 11.388 -15.274 1.00 47.44 84 SER A N 1
ATOM 636 C CA . SER A 1 84 ? 11.772 12.618 -14.550 1.00 47.44 84 SER A CA 1
ATOM 637 C C . SER A 1 84 ? 10.485 12.473 -13.728 1.00 47.44 84 SER A C 1
ATOM 639 O O . SER A 1 84 ? 10.338 13.092 -12.671 1.00 47.44 84 SER A O 1
ATOM 641 N N . HIS A 1 85 ? 9.561 11.616 -14.163 1.00 55.78 85 HIS A N 1
ATOM 642 C CA . HIS A 1 85 ? 8.306 11.373 -13.453 1.00 55.78 85 HIS A CA 1
ATOM 643 C C . HIS A 1 85 ? 8.517 10.564 -12.169 1.00 55.78 85 HIS A C 1
ATOM 645 O O . HIS A 1 85 ? 7.786 10.737 -11.195 1.00 55.78 85 HIS A O 1
ATOM 651 N N . LEU A 1 86 ? 9.543 9.715 -12.135 1.00 56.06 86 LEU A N 1
ATOM 652 C CA . LEU A 1 86 ? 9.880 8.827 -11.021 1.00 56.06 86 LEU A CA 1
ATOM 653 C C . LEU A 1 86 ? 10.181 9.619 -9.734 1.00 56.06 86 LEU A C 1
ATOM 655 O O . LEU A 1 86 ? 9.626 9.323 -8.679 1.00 56.06 86 LEU A O 1
ATOM 659 N N . ILE A 1 87 ? 10.948 10.709 -9.849 1.00 53.81 87 ILE A N 1
ATOM 660 C CA . ILE A 1 87 ? 11.263 11.638 -8.746 1.00 53.81 87 ILE A CA 1
ATOM 661 C C . ILE A 1 87 ? 9.991 12.304 -8.200 1.00 53.81 87 ILE A C 1
ATOM 663 O O . ILE A 1 87 ? 9.801 12.399 -6.988 1.00 53.81 87 ILE A O 1
ATOM 667 N N . ARG A 1 88 ? 9.075 12.711 -9.087 1.00 55.97 88 ARG A N 1
ATOM 668 C CA . ARG A 1 88 ? 7.778 13.289 -8.701 1.00 55.97 88 ARG A CA 1
ATOM 669 C C . ARG A 1 88 ? 6.904 12.274 -7.964 1.00 55.97 88 ARG A C 1
ATOM 671 O O . ARG A 1 88 ? 6.298 12.618 -6.954 1.00 55.97 88 ARG A O 1
ATOM 678 N N . TYR A 1 89 ? 6.877 11.029 -8.437 1.00 61.53 89 TYR A N 1
ATOM 679 C CA . TYR A 1 89 ? 6.154 9.934 -7.792 1.00 61.53 89 TYR A CA 1
ATOM 680 C C . TYR A 1 89 ? 6.653 9.681 -6.366 1.00 61.53 89 TYR A C 1
ATOM 682 O O . TYR A 1 89 ? 5.844 9.574 -5.447 1.00 61.53 89 TYR A O 1
ATOM 690 N N . ILE A 1 90 ? 7.972 9.677 -6.157 1.00 61.41 90 ILE A N 1
ATOM 691 C CA . ILE A 1 90 ? 8.589 9.500 -4.834 1.00 61.41 90 ILE A CA 1
ATOM 692 C C . ILE A 1 90 ? 8.215 10.638 -3.885 1.00 61.41 90 ILE A C 1
ATOM 694 O O . ILE A 1 90 ? 7.818 10.366 -2.755 1.00 61.41 90 ILE A O 1
ATOM 698 N N . ILE A 1 91 ? 8.292 11.894 -4.336 1.00 61.25 91 ILE A N 1
ATOM 699 C CA . ILE A 1 91 ? 7.934 13.062 -3.516 1.00 61.25 91 ILE A CA 1
ATOM 700 C C . ILE A 1 91 ? 6.459 12.999 -3.101 1.00 61.25 91 ILE A C 1
ATOM 702 O O . ILE A 1 91 ? 6.144 13.228 -1.937 1.00 61.25 91 ILE A O 1
ATOM 706 N N . VAL A 1 92 ? 5.559 12.624 -4.015 1.00 63.09 92 VAL A N 1
ATOM 707 C CA . VAL A 1 92 ? 4.123 12.487 -3.718 1.00 63.09 92 VAL A CA 1
ATOM 708 C C . VAL A 1 92 ? 3.858 11.331 -2.751 1.00 63.09 92 VAL A C 1
ATOM 710 O O . VAL A 1 92 ? 3.099 11.494 -1.798 1.00 63.09 92 VAL A O 1
ATOM 713 N N . LYS A 1 93 ? 4.519 10.184 -2.940 1.00 64.12 93 LYS A N 1
ATOM 714 C CA . LYS A 1 93 ? 4.439 9.018 -2.046 1.00 64.12 93 LYS A CA 1
ATOM 715 C C . LYS A 1 93 ? 4.930 9.329 -0.638 1.00 64.12 93 LYS A C 1
ATOM 717 O O . LYS A 1 93 ? 4.253 8.982 0.329 1.00 64.12 93 LYS A O 1
ATOM 722 N N . LEU A 1 94 ? 6.083 9.990 -0.525 1.00 59.69 94 LEU A N 1
ATOM 723 C CA . LEU A 1 94 ? 6.624 10.429 0.758 1.00 59.69 94 LEU A CA 1
ATOM 724 C C . LEU A 1 94 ? 5.682 11.434 1.413 1.00 59.69 94 LEU A C 1
ATOM 726 O O . LEU A 1 94 ? 5.354 11.269 2.581 1.00 59.69 94 LEU A O 1
ATOM 730 N N . TYR A 1 95 ? 5.204 12.430 0.663 1.00 61.44 95 TYR A N 1
ATOM 731 C CA . TYR A 1 95 ? 4.264 13.425 1.171 1.00 61.44 95 TYR A CA 1
ATOM 732 C C . TYR A 1 95 ? 2.967 12.780 1.664 1.00 61.44 95 TYR A C 1
ATOM 734 O O . TYR A 1 95 ? 2.485 13.137 2.730 1.00 61.44 95 TYR A O 1
ATOM 742 N N . GLN A 1 96 ? 2.426 11.786 0.956 1.00 60.97 96 GLN A N 1
ATOM 743 C CA . GLN A 1 96 ? 1.237 11.057 1.399 1.00 60.97 96 GLN A CA 1
ATOM 744 C C . GLN A 1 96 ? 1.479 10.293 2.701 1.00 60.97 96 GLN A C 1
ATOM 746 O O . GLN A 1 96 ? 0.682 10.433 3.624 1.00 60.97 96 GLN A O 1
ATOM 751 N N . ILE A 1 97 ? 2.585 9.554 2.817 1.00 64.19 97 ILE A N 1
ATOM 752 C CA . ILE A 1 97 ? 2.952 8.837 4.050 1.00 64.19 97 ILE A CA 1
ATOM 753 C C . ILE A 1 97 ? 3.135 9.820 5.209 1.00 64.19 97 ILE A C 1
ATOM 755 O O . ILE A 1 97 ? 2.559 9.631 6.277 1.00 64.19 97 ILE A O 1
ATOM 759 N N . ILE A 1 98 ? 3.880 10.901 4.972 1.00 61.50 98 ILE A N 1
ATOM 760 C CA . ILE A 1 98 ? 4.129 11.962 5.947 1.00 61.50 98 ILE A CA 1
ATOM 761 C C . ILE A 1 98 ? 2.811 12.623 6.343 1.00 61.50 98 ILE A C 1
ATOM 763 O O . ILE A 1 98 ? 2.568 12.765 7.528 1.00 61.50 98 ILE A O 1
ATOM 767 N N . SER A 1 99 ? 1.916 12.948 5.410 1.00 57.56 99 SER A N 1
ATOM 768 C CA . SER A 1 99 ? 0.614 13.553 5.719 1.00 57.56 99 SER A CA 1
ATOM 769 C C . SER A 1 99 ? -0.279 12.628 6.552 1.00 57.56 99 SER A C 1
ATOM 771 O O . SER A 1 99 ? -0.921 13.083 7.497 1.00 57.56 99 SER A O 1
ATOM 773 N N . ASN A 1 100 ? -0.255 11.322 6.272 1.00 59.66 100 ASN A N 1
ATOM 774 C CA . ASN A 1 100 ? -1.021 10.323 7.015 1.00 59.66 100 ASN A CA 1
ATOM 775 C C . ASN A 1 100 ? -0.498 10.161 8.458 1.00 59.66 100 ASN A C 1
ATOM 777 O O . ASN A 1 100 ? -1.254 9.775 9.345 1.00 59.66 100 ASN A O 1
ATOM 781 N N . ILE A 1 101 ? 0.781 10.481 8.696 1.00 59.28 101 ILE A N 1
ATOM 782 C CA . ILE A 1 101 ? 1.443 10.446 10.009 1.00 59.28 101 ILE A CA 1
ATOM 783 C C . ILE A 1 101 ? 1.354 11.807 10.737 1.00 59.28 101 ILE A C 1
ATOM 785 O O . ILE A 1 101 ? 1.077 11.837 11.931 1.00 59.28 101 ILE A O 1
ATOM 789 N N . LEU A 1 102 ? 1.555 12.939 10.046 1.00 48.81 102 LEU A N 1
ATOM 790 C CA . LEU A 1 102 ? 1.659 14.292 10.623 1.00 48.81 102 LEU A CA 1
ATOM 791 C C . LEU A 1 102 ? 0.326 15.014 10.811 1.00 48.81 102 LEU A C 1
ATOM 793 O O . LEU A 1 102 ? 0.225 15.812 11.733 1.00 48.81 102 LEU A O 1
ATOM 797 N N . TYR A 1 103 ? -0.697 14.752 9.992 1.00 50.34 103 TYR A N 1
ATOM 798 C CA . TYR A 1 103 ? -2.047 15.292 10.233 1.00 50.34 103 TYR A CA 1
ATOM 799 C C . TYR A 1 103 ? -2.878 14.395 11.169 1.00 50.34 103 TYR A C 1
ATOM 801 O O . TYR A 1 103 ? -4.047 14.677 11.438 1.00 50.34 103 TYR A O 1
ATOM 809 N N . CYS A 1 104 ? -2.266 13.329 11.694 1.00 46.38 104 CYS A N 1
ATOM 810 C CA . CYS A 1 104 ? -2.831 12.436 12.700 1.00 46.38 104 CYS A CA 1
ATOM 811 C C . CYS A 1 104 ? -3.104 13.090 14.079 1.00 46.38 104 CYS A C 1
ATOM 813 O O . CYS A 1 104 ? -4.073 12.666 14.698 1.00 46.38 104 CYS A O 1
ATOM 815 N N . PRO A 1 105 ? -2.361 14.102 14.585 1.00 45.91 105 PRO A N 1
ATOM 816 C CA . PRO A 1 105 ? -2.653 14.717 15.882 1.00 45.91 105 PRO A CA 1
ATOM 817 C C . PRO A 1 105 ? -3.513 15.991 15.814 1.00 45.91 105 PRO A C 1
ATOM 819 O O . PRO A 1 105 ? -3.971 16.458 16.849 1.00 45.91 105 PRO A O 1
ATOM 822 N N . GLN A 1 106 ? -3.725 16.597 14.638 1.00 41.72 106 GLN A N 1
ATOM 823 C CA . GLN A 1 106 ? -4.296 17.955 14.557 1.00 41.72 106 GLN A CA 1
ATOM 824 C C . GLN A 1 106 ? -5.810 18.025 14.329 1.00 41.72 106 GLN A C 1
ATOM 826 O O . GLN A 1 106 ? -6.375 19.108 14.427 1.00 41.72 106 GLN A O 1
ATOM 831 N N . VAL A 1 107 ? -6.482 16.910 14.031 1.00 43.88 107 VAL A N 1
ATOM 832 C CA . VAL A 1 107 ? -7.933 16.925 13.736 1.00 43.88 107 VAL A CA 1
ATOM 833 C C . VAL A 1 107 ? -8.788 16.509 14.939 1.00 43.88 107 VAL A C 1
ATOM 835 O O . VAL A 1 107 ? -10.006 16.569 14.860 1.00 43.88 107 VAL A O 1
ATOM 838 N N . ASP A 1 108 ? -8.166 16.174 16.072 1.00 39.25 108 ASP A N 1
ATOM 839 C CA . ASP A 1 108 ? -8.872 15.937 17.342 1.00 39.25 108 ASP A CA 1
ATOM 840 C C . ASP A 1 108 ? -8.892 17.186 18.257 1.00 39.25 108 ASP A C 1
ATOM 842 O O . ASP A 1 108 ? -9.324 17.101 19.404 1.00 39.25 108 ASP A O 1
ATOM 846 N N . LEU A 1 109 ? -8.410 18.345 17.778 1.00 36.59 109 LEU A N 1
ATOM 847 C CA . LEU A 1 109 ? -8.322 19.602 18.546 1.00 36.59 109 LEU A CA 1
ATOM 848 C C . LEU A 1 109 ? -9.181 20.756 17.991 1.00 36.59 109 LEU A C 1
ATOM 850 O O . LEU A 1 109 ? -8.978 21.902 18.393 1.00 36.59 109 LEU A O 1
ATOM 854 N N . VAL A 1 110 ? -10.146 20.476 17.108 1.00 34.56 110 VAL A N 1
ATOM 855 C CA . VAL A 1 110 ? -11.173 21.452 16.690 1.00 34.56 110 VAL A CA 1
ATOM 856 C C . VAL A 1 110 ? -12.558 20.847 16.826 1.00 34.56 110 VAL A C 1
ATOM 858 O O . VAL A 1 110 ? -12.751 19.728 16.301 1.00 34.56 110 VAL A O 1
#

pLDDT: mean 73.92, std 15.33, range [34.56, 92.12]

Sequence (110 aa):
MNIWLAGAGIAILQTLIGNIIVFYNYPSLLLLHVLVAIVLLAITSYGYFKVKLPVEKRILAGNIGLIVITGALGYLYTGVFSCSHLIRYIIVKLYQIISNILYCPQVDLV

Foldseek 3Di:
DLLLVVLLVLLVVLVVLVCCCVVVVDCVCVVVSVVSLVVSLVSLVVQLVVDDDPLSNLSSVLSNVLSVVVVVVVVVVVPDDDDVVVVVVVVVSVVSSCCNVVVSPVPVPD

Secondary structure (DSSP, 8-state):
--HHHHHHHHHHHHHHHHHHHHHTT-GGGHHHHHHHHHHHHHHHHHHHHH---HHHHHHHHHHHHHHHHHHHHHHHHHHH--THHHHHHHHHHHHHHHHHHHSTTTSS--

Radius of gyration: 14.76 Å; chains: 1; bounding box: 32×32×40 Å